Protein AF-A0A1G5S4C7-F1 (afdb_monomer_lite)

Foldseek 3Di:
DDPPPDPPDPVSVVVVVVVLVVLLLVLLLVLQVVLLVQLLVQLLVQDPWQPFDCDDPGTDGRPVFSVFWDKDADDPVCVVVVNGHIDTDGDPPVPVQDDDDFQDFDDDPNDGPGTDDDDPDDPHRNVVSCVVCVVVSVVSSVVSNCVSNVVD

Organism: NCBI:txid1120920

Radius of gyration: 22.41 Å; chains: 1; bounding box: 50×29×71 Å

Structure (mmCIF, N/CA/C/O backbone):
data_AF-A0A1G5S4C7-F1
#
_entry.id   AF-A0A1G5S4C7-F1
#
loop_
_atom_site.group_PDB
_atom_site.id
_atom_site.type_symbol
_atom_site.label_atom_id
_atom_site.label_alt_id
_atom_site.label_comp_id
_atom_site.label_asym_id
_atom_site.label_entity_id
_atom_site.label_seq_id
_atom_site.pdbx_PDB_ins_code
_atom_site.Cartn_x
_atom_site.Cartn_y
_atom_site.Cartn_z
_atom_site.occupancy
_atom_site.B_iso_or_equiv
_atom_site.auth_seq_id
_atom_site.auth_comp_id
_atom_site.auth_asym_id
_atom_site.auth_atom_id
_atom_site.pdbx_PDB_model_num
ATOM 1 N N . MET A 1 1 ? -8.954 6.214 35.685 1.00 34.34 1 MET A N 1
ATOM 2 C CA . MET A 1 1 ? -10.182 6.342 36.501 1.00 34.34 1 MET A CA 1
ATOM 3 C C . MET A 1 1 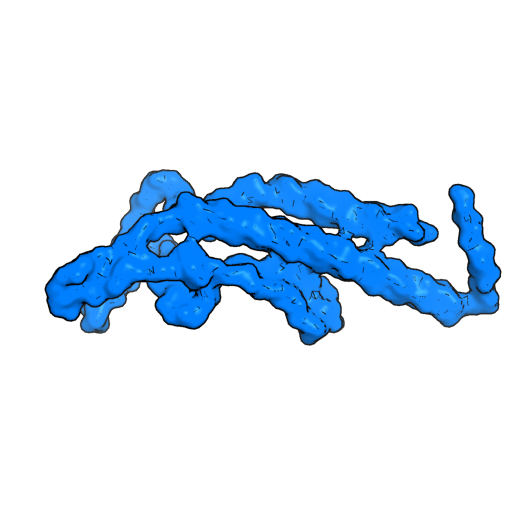? -11.336 6.341 35.517 1.00 34.34 1 MET A C 1
ATOM 5 O O . MET A 1 1 ? -11.497 7.325 34.810 1.00 34.34 1 MET A O 1
ATOM 9 N N . ILE A 1 2 ? -12.019 5.204 35.366 1.00 39.50 2 ILE A N 1
ATOM 10 C CA . ILE A 1 2 ? -13.097 5.046 34.382 1.00 39.50 2 ILE A CA 1
ATOM 11 C C . ILE A 1 2 ? -14.257 5.937 34.833 1.00 39.50 2 ILE A C 1
ATOM 13 O O . ILE A 1 2 ? -14.831 5.706 35.898 1.00 39.50 2 ILE A O 1
ATOM 17 N N . LYS A 1 3 ? -14.568 6.987 34.069 1.00 40.19 3 LYS A N 1
ATOM 18 C CA . LYS A 1 3 ? -15.822 7.723 34.229 1.00 40.19 3 LYS A CA 1
ATOM 19 C C . LYS A 1 3 ? -16.860 6.995 33.391 1.00 40.19 3 LYS A C 1
ATOM 21 O O . LYS A 1 3 ? -16.997 7.264 32.207 1.00 40.19 3 LYS A O 1
ATOM 26 N N . PHE A 1 4 ? -17.560 6.056 34.018 1.00 48.56 4 PHE A N 1
ATOM 27 C CA . PHE A 1 4 ? -18.812 5.555 33.474 1.00 48.56 4 PHE A CA 1
ATOM 28 C C . PHE A 1 4 ? -19.804 6.720 33.487 1.00 48.56 4 PHE A C 1
ATOM 30 O O . PHE A 1 4 ? -20.430 7.001 34.510 1.00 48.56 4 PHE A O 1
ATOM 37 N N . GLU A 1 5 ? -19.917 7.443 32.372 1.00 54.03 5 GLU A N 1
ATOM 38 C CA . GLU A 1 5 ? -21.168 8.134 32.094 1.00 54.03 5 GLU A CA 1
ATOM 39 C C . GLU A 1 5 ? -22.260 7.062 32.098 1.00 54.03 5 GLU A C 1
ATOM 41 O O . GLU A 1 5 ? -22.125 6.001 31.494 1.00 54.03 5 GLU A O 1
ATOM 46 N N . LYS A 1 6 ? -23.260 7.300 32.939 1.00 50.06 6 LYS A N 1
ATOM 47 C CA . LYS A 1 6 ? -24.362 6.415 33.315 1.00 50.06 6 LYS A CA 1
ATOM 48 C C . LYS A 1 6 ? -24.842 5.553 32.129 1.00 50.06 6 LYS A C 1
ATOM 50 O O . LYS A 1 6 ? -25.565 6.029 31.264 1.00 50.06 6 LYS A O 1
ATOM 55 N N . ILE A 1 7 ? -24.439 4.284 32.094 1.00 53.88 7 ILE A N 1
ATOM 56 C CA . ILE A 1 7 ? -24.948 3.302 31.130 1.00 53.88 7 ILE A CA 1
ATOM 57 C C . ILE A 1 7 ? -26.331 2.877 31.635 1.00 53.88 7 ILE A C 1
ATOM 59 O O . ILE A 1 7 ? -26.422 2.150 32.625 1.00 53.88 7 ILE A O 1
ATOM 63 N N . GLU A 1 8 ? -27.407 3.368 31.014 1.00 59.78 8 GLU A N 1
ATOM 64 C CA . GLU A 1 8 ? -28.784 3.123 31.476 1.00 59.78 8 GLU A CA 1
ATOM 65 C C . GLU A 1 8 ? -29.416 1.865 30.839 1.00 59.78 8 GLU A C 1
ATOM 67 O O . GLU A 1 8 ? -30.425 1.367 31.338 1.00 59.78 8 GLU A O 1
ATOM 72 N N . GLY A 1 9 ? -28.791 1.263 29.815 1.00 65.62 9 GLY A N 1
ATOM 73 C CA . GLY A 1 9 ? -29.236 -0.017 29.251 1.00 65.62 9 GLY A CA 1
ATOM 74 C C . GLY A 1 9 ? -28.281 -0.676 28.246 1.00 65.62 9 GLY A C 1
ATOM 75 O O . GLY A 1 9 ? -27.269 -0.110 27.843 1.00 65.62 9 GLY A O 1
ATOM 76 N N . ILE A 1 10 ? -28.634 -1.892 27.802 1.00 70.56 10 ILE A N 1
ATOM 77 C CA . ILE A 1 10 ? -27.877 -2.696 26.813 1.00 70.56 10 ILE A CA 1
ATOM 78 C C . ILE A 1 10 ? -27.609 -1.928 25.507 1.00 70.56 10 ILE A C 1
ATOM 80 O O . ILE A 1 10 ? -26.554 -2.100 24.902 1.00 70.56 10 ILE A O 1
ATOM 84 N N . ASN A 1 11 ? -28.525 -1.052 25.088 1.00 70.25 11 ASN A N 1
ATOM 85 C CA . ASN A 1 11 ? -28.362 -0.255 23.870 1.00 70.25 11 ASN A CA 1
ATOM 86 C C . ASN A 1 11 ? -27.215 0.765 23.975 1.00 70.25 11 ASN A C 1
ATOM 88 O O . ASN A 1 11 ? -26.533 1.002 22.981 1.00 70.25 11 ASN A O 1
ATOM 92 N N . ASP A 1 12 ? -26.958 1.323 25.162 1.00 62.97 12 ASP A N 1
ATOM 93 C CA . ASP A 1 12 ? -25.834 2.245 25.374 1.00 62.97 12 ASP A CA 1
ATOM 94 C C . ASP A 1 12 ? -24.495 1.498 25.394 1.00 62.97 12 ASP A C 1
ATOM 96 O O . ASP A 1 12 ? -23.501 2.002 24.876 1.00 62.97 12 ASP A O 1
ATOM 100 N N . VAL A 1 13 ? -24.480 0.261 25.909 1.00 64.69 13 VAL A N 1
ATOM 101 C CA . VAL A 1 13 ? -23.311 -0.633 25.831 1.00 64.69 13 VAL A CA 1
ATOM 102 C C . VAL A 1 13 ? -22.993 -0.976 24.376 1.00 64.69 13 VAL A C 1
ATOM 104 O O . VAL A 1 13 ? -21.844 -0.869 23.959 1.00 64.69 13 VAL A O 1
ATOM 107 N N . LEU A 1 14 ? -24.005 -1.354 23.588 1.00 69.62 14 LEU A N 1
ATOM 108 C CA . LEU A 1 14 ? -23.835 -1.668 22.167 1.00 69.62 14 LEU A CA 1
ATOM 109 C C . LEU A 1 14 ? -23.346 -0.455 21.367 1.00 69.62 14 LEU A C 1
ATOM 111 O O . LEU A 1 14 ? -22.454 -0.609 20.537 1.00 69.62 14 LEU A O 1
ATOM 115 N N . ARG A 1 15 ? -23.869 0.746 21.654 1.00 71.25 15 ARG A N 1
ATOM 116 C CA . ARG A 1 15 ? -23.397 1.993 21.036 1.00 71.25 15 ARG A CA 1
ATOM 117 C C . ARG A 1 15 ? -21.936 2.280 21.389 1.00 71.25 15 ARG A C 1
ATOM 119 O O . ARG A 1 15 ? -21.155 2.570 20.493 1.00 71.25 15 ARG A O 1
ATOM 126 N N . GLY A 1 16 ? -21.549 2.117 22.656 1.00 65.62 16 GLY A N 1
ATOM 127 C CA . GLY A 1 16 ? -20.155 2.273 23.079 1.00 65.62 16 GLY A CA 1
ATOM 128 C C . GLY A 1 16 ? -19.204 1.300 22.373 1.00 65.62 16 GLY A C 1
ATOM 129 O O . GLY A 1 16 ? -18.136 1.701 21.924 1.00 65.62 16 GLY A O 1
ATOM 130 N N . PHE A 1 17 ? -19.600 0.034 22.192 1.00 69.25 17 PHE A N 1
ATOM 131 C CA . PHE A 1 17 ? -18.795 -0.930 21.430 1.00 69.25 17 PHE A CA 1
ATOM 132 C C . PHE A 1 17 ? -18.660 -0.568 19.943 1.00 69.25 17 PHE A C 1
ATOM 134 O O . PHE A 1 17 ? -17.586 -0.759 19.369 1.00 69.25 17 PHE A O 1
ATOM 141 N N . ASP A 1 18 ? -19.717 -0.044 19.324 1.00 74.19 18 ASP A N 1
ATOM 142 C CA . ASP A 1 18 ? -19.703 0.367 17.914 1.00 74.19 18 ASP A CA 1
ATOM 143 C C . ASP A 1 18 ? -18.829 1.618 17.690 1.00 74.19 18 ASP A C 1
ATOM 145 O O . ASP A 1 18 ? -18.046 1.696 16.737 1.00 74.19 18 ASP A O 1
ATOM 149 N N . GLU A 1 19 ? -18.876 2.566 18.629 1.00 74.06 19 GLU A N 1
ATOM 150 C CA . GLU A 1 19 ? -18.026 3.761 18.636 1.00 74.06 19 GLU A CA 1
ATOM 151 C C . GLU A 1 19 ? -16.540 3.409 18.823 1.00 74.06 19 GLU A C 1
ATOM 153 O O . GLU A 1 19 ? -15.692 3.902 18.071 1.00 74.06 19 GLU A O 1
ATOM 158 N N . VAL A 1 20 ? -16.221 2.493 19.747 1.00 74.62 20 VAL A N 1
ATOM 159 C CA . VAL A 1 20 ? -14.858 1.958 19.935 1.00 74.62 20 VAL A CA 1
ATOM 160 C C . VAL A 1 20 ? -14.366 1.266 18.661 1.00 74.62 20 VAL A C 1
ATOM 162 O O . VAL A 1 20 ? -13.235 1.498 18.228 1.00 74.62 20 VAL A O 1
ATOM 165 N N . GLY A 1 21 ? -15.213 0.447 18.027 1.00 74.19 21 GLY A N 1
ATOM 166 C CA . GLY A 1 21 ? -14.882 -0.244 16.779 1.00 74.19 21 GLY A CA 1
ATOM 167 C C . GLY A 1 21 ? -14.578 0.725 15.636 1.00 74.19 21 GLY A C 1
ATOM 168 O O . GLY A 1 21 ? -13.569 0.580 14.944 1.00 74.19 21 GLY A O 1
ATOM 169 N N . THR A 1 22 ? -15.403 1.759 15.480 1.00 78.56 22 THR A N 1
ATOM 170 C CA . THR A 1 22 ? -15.228 2.786 14.444 1.00 78.56 22 THR A CA 1
ATOM 171 C C . THR A 1 22 ? -13.952 3.601 14.668 1.00 78.56 22 THR A C 1
ATOM 173 O O . THR A 1 22 ? -13.149 3.758 13.747 1.00 78.56 22 THR A O 1
ATOM 176 N N . ALA A 1 23 ? -13.700 4.044 15.904 1.00 76.44 23 ALA A N 1
ATOM 177 C CA . ALA A 1 23 ? -12.488 4.784 16.252 1.00 76.44 23 ALA A CA 1
ATOM 178 C C . ALA A 1 23 ? -11.208 3.953 16.035 1.00 76.44 23 ALA A C 1
ATOM 180 O O . ALA A 1 23 ? -10.192 4.479 15.571 1.00 76.44 23 ALA A O 1
ATOM 181 N N . ALA A 1 24 ? -11.258 2.648 16.322 1.00 77.31 24 ALA A N 1
ATOM 182 C CA . ALA A 1 24 ? -10.155 1.734 16.046 1.00 77.31 24 ALA A CA 1
ATOM 183 C C . ALA A 1 24 ? -9.892 1.577 14.545 1.00 77.31 24 ALA A C 1
ATOM 185 O O . ALA A 1 24 ? -8.735 1.611 14.120 1.00 77.31 24 ALA A O 1
ATOM 186 N N . PHE A 1 25 ? -10.938 1.468 13.723 1.00 81.94 25 PHE A N 1
ATOM 187 C CA . PHE A 1 25 ? -10.774 1.397 12.272 1.00 81.94 25 PHE A CA 1
ATOM 188 C C . PHE A 1 25 ? -10.140 2.660 11.683 1.00 81.94 25 PHE A C 1
ATOM 190 O O . PHE A 1 25 ? -9.267 2.536 10.821 1.00 81.94 25 PHE A O 1
ATOM 197 N N . ASP A 1 26 ? -10.495 3.844 12.180 1.00 83.81 26 ASP A N 1
ATOM 198 C CA . ASP A 1 26 ? -9.902 5.107 11.732 1.00 83.81 26 ASP A CA 1
ATOM 199 C C . ASP A 1 26 ? -8.402 5.204 12.063 1.00 83.81 26 ASP A C 1
ATOM 201 O O . ASP A 1 26 ? -7.599 5.677 11.250 1.00 83.81 26 ASP A O 1
ATOM 205 N N . GLU A 1 27 ? -7.992 4.753 13.251 1.00 84.50 27 GLU A N 1
ATOM 206 C CA . GLU A 1 27 ? -6.583 4.755 13.669 1.00 84.50 27 GLU A CA 1
ATOM 207 C C . GLU A 1 27 ? -5.756 3.727 12.876 1.00 84.50 27 GLU A C 1
ATOM 209 O O . GLU A 1 27 ? -4.646 4.020 12.411 1.00 84.50 27 GLU A O 1
ATOM 214 N N . ILE A 1 28 ? -6.323 2.541 12.628 1.00 84.12 28 ILE A N 1
ATOM 215 C CA . ILE A 1 28 ? -5.703 1.520 11.776 1.00 84.12 28 ILE A CA 1
ATOM 216 C C . ILE A 1 28 ? -5.598 2.018 10.328 1.00 84.12 28 ILE A C 1
ATOM 218 O O . ILE A 1 28 ? -4.564 1.822 9.684 1.00 84.12 28 ILE A O 1
ATOM 222 N N . GLU A 1 29 ? -6.615 2.701 9.793 1.00 87.81 29 GLU A N 1
ATOM 223 C CA . GLU A 1 29 ? -6.565 3.266 8.441 1.00 87.81 29 GLU A CA 1
ATOM 224 C C . GLU A 1 29 ? -5.413 4.268 8.308 1.00 87.81 29 GLU A C 1
ATOM 226 O O . GLU A 1 29 ? -4.588 4.139 7.399 1.00 87.81 29 GLU A O 1
ATOM 231 N N . LYS A 1 30 ? -5.297 5.232 9.229 1.00 88.12 30 LYS A N 1
ATOM 232 C CA . LYS A 1 30 ? -4.195 6.212 9.228 1.00 88.12 30 LYS A CA 1
ATOM 233 C C . LYS A 1 30 ? -2.832 5.524 9.244 1.00 88.12 30 LYS A C 1
ATOM 235 O O . LYS A 1 30 ? -1.946 5.874 8.457 1.00 88.12 30 LYS A O 1
ATOM 240 N N . THR A 1 31 ? -2.689 4.513 10.095 1.00 87.62 31 THR A N 1
ATOM 241 C CA . THR A 1 31 ? -1.450 3.747 10.257 1.00 87.62 31 THR A CA 1
ATOM 242 C C . THR A 1 31 ? -1.096 2.981 8.983 1.00 87.62 31 THR A C 1
ATOM 244 O O . THR A 1 31 ? 0.013 3.108 8.459 1.00 87.62 31 THR A O 1
ATOM 247 N N . THR A 1 32 ? -2.051 2.253 8.401 1.00 88.12 32 THR A N 1
ATOM 248 C CA . THR A 1 32 ? -1.817 1.488 7.167 1.00 88.12 32 THR A CA 1
ATOM 249 C C . THR A 1 32 ? -1.546 2.387 5.960 1.00 88.12 32 THR A C 1
ATOM 251 O O . THR A 1 32 ? -0.715 2.036 5.123 1.00 88.12 32 THR A O 1
ATOM 254 N N . VAL A 1 33 ? -2.185 3.559 5.865 1.00 90.38 33 VAL A N 1
ATOM 255 C CA . VAL A 1 33 ? -1.903 4.564 4.826 1.00 90.38 33 VAL A CA 1
ATOM 256 C C . VAL A 1 33 ? -0.476 5.103 4.963 1.00 90.38 33 VAL A C 1
ATOM 258 O O . VAL A 1 33 ? 0.242 5.198 3.966 1.00 90.38 33 VAL A O 1
ATOM 261 N N . SER A 1 34 ? -0.039 5.419 6.186 1.00 90.94 34 SER A N 1
ATOM 262 C CA . SER A 1 34 ? 1.329 5.876 6.468 1.00 90.94 34 SER A CA 1
ATOM 263 C C . SER A 1 34 ? 2.371 4.820 6.079 1.00 90.94 34 SER A C 1
ATOM 265 O O . SER A 1 34 ? 3.292 5.096 5.302 1.00 90.94 34 SER A O 1
ATOM 267 N N . LEU A 1 35 ? 2.183 3.579 6.540 1.00 89.06 35 LEU A N 1
ATOM 268 C CA . LEU A 1 35 ? 3.049 2.442 6.226 1.00 89.06 35 LEU A CA 1
ATOM 269 C C . LEU A 1 35 ? 3.117 2.171 4.719 1.00 89.06 35 LEU A C 1
ATOM 271 O O . LEU A 1 35 ? 4.207 2.038 4.158 1.00 89.06 35 LEU A O 1
ATOM 275 N N . ALA A 1 36 ? 1.971 2.151 4.035 1.00 88.12 36 ALA A N 1
ATOM 276 C CA . ALA A 1 36 ? 1.919 1.965 2.589 1.00 88.12 36 ALA A CA 1
ATOM 277 C C . ALA A 1 36 ? 2.625 3.104 1.832 1.00 88.12 36 ALA A C 1
ATOM 279 O O . ALA A 1 36 ? 3.290 2.850 0.826 1.00 88.12 36 ALA A O 1
ATOM 280 N N . GLY A 1 37 ? 2.560 4.341 2.336 1.00 89.56 37 GLY A N 1
ATOM 281 C CA . GLY A 1 37 ? 3.339 5.467 1.821 1.00 89.56 37 GLY A CA 1
ATOM 282 C C . GLY A 1 37 ? 4.851 5.237 1.919 1.00 89.56 37 GLY A C 1
ATOM 283 O O . GLY A 1 37 ? 5.566 5.429 0.935 1.00 89.56 37 GLY A O 1
ATOM 284 N N . ARG A 1 38 ? 5.342 4.753 3.067 1.00 90.88 38 ARG A N 1
ATOM 285 C CA . ARG A 1 38 ? 6.768 4.427 3.268 1.00 90.88 38 ARG A CA 1
ATOM 286 C C . ARG A 1 38 ? 7.230 3.289 2.355 1.00 90.88 38 ARG A C 1
ATOM 288 O O . ARG A 1 38 ? 8.258 3.418 1.691 1.00 90.88 38 ARG A O 1
ATOM 295 N N . VAL A 1 39 ? 6.437 2.220 2.251 1.00 88.25 39 VAL A N 1
ATOM 296 C CA . VAL A 1 39 ? 6.699 1.095 1.336 1.00 88.25 39 VAL A CA 1
ATOM 297 C C . VAL A 1 39 ? 6.730 1.570 -0.116 1.00 88.25 39 VAL A C 1
ATOM 299 O O . VAL A 1 39 ? 7.625 1.184 -0.863 1.00 88.25 39 VAL A O 1
ATOM 302 N N . MET A 1 40 ? 5.797 2.435 -0.525 1.00 89.88 40 MET A N 1
ATOM 303 C CA . MET A 1 40 ? 5.775 3.018 -1.867 1.00 89.88 40 MET A CA 1
ATOM 304 C C . MET A 1 40 ? 7.053 3.814 -2.154 1.00 89.88 40 MET A C 1
ATOM 306 O O . MET A 1 40 ? 7.655 3.625 -3.209 1.00 89.88 40 MET A O 1
ATOM 310 N N . THR A 1 41 ? 7.483 4.676 -1.233 1.00 89.44 41 THR A N 1
ATOM 311 C CA . THR A 1 41 ? 8.711 5.473 -1.385 1.00 89.44 41 THR A CA 1
ATOM 312 C C . THR A 1 41 ? 9.948 4.583 -1.490 1.00 89.44 41 THR A C 1
ATOM 314 O O . THR A 1 41 ? 10.755 4.758 -2.402 1.00 89.44 41 THR A O 1
ATOM 317 N N . ALA A 1 42 ? 10.073 3.576 -0.623 1.00 86.75 42 ALA A N 1
ATOM 318 C CA . ALA A 1 42 ? 11.175 2.619 -0.687 1.00 86.75 42 ALA A CA 1
ATOM 319 C C . ALA A 1 42 ? 11.147 1.777 -1.971 1.00 86.75 42 ALA A C 1
ATOM 321 O O . ALA A 1 42 ? 12.199 1.480 -2.536 1.00 86.75 42 ALA A O 1
ATOM 322 N N . ALA A 1 43 ? 9.959 1.414 -2.460 1.00 83.88 43 ALA A N 1
ATOM 323 C CA . ALA A 1 43 ? 9.811 0.701 -3.720 1.00 83.88 43 ALA A CA 1
ATOM 324 C C . ALA A 1 43 ? 10.271 1.566 -4.895 1.00 83.88 43 ALA A C 1
ATOM 326 O O . ALA A 1 43 ? 11.052 1.085 -5.707 1.00 83.88 43 ALA A O 1
ATOM 327 N N . LYS A 1 44 ? 9.855 2.840 -4.953 1.00 84.75 44 LYS A N 1
ATOM 328 C CA . LYS A 1 44 ? 10.282 3.806 -5.979 1.00 84.75 44 LYS A CA 1
ATOM 329 C C . LYS A 1 44 ? 11.797 3.998 -6.005 1.00 84.75 44 LYS A C 1
ATOM 331 O O . LYS A 1 44 ? 12.384 3.919 -7.074 1.00 84.75 44 LYS A O 1
ATOM 336 N N . ALA A 1 45 ? 12.436 4.120 -4.842 1.00 82.06 45 ALA A N 1
ATOM 337 C CA . ALA A 1 45 ? 13.894 4.236 -4.742 1.00 82.06 45 ALA A CA 1
ATOM 338 C C . ALA A 1 45 ? 14.655 2.997 -5.255 1.00 82.06 45 ALA A C 1
ATOM 340 O O . ALA A 1 45 ? 15.820 3.093 -5.631 1.00 82.06 45 ALA A O 1
ATOM 341 N N . LYS A 1 46 ? 14.007 1.825 -5.258 1.00 75.25 46 LYS A N 1
ATOM 342 C CA . LYS A 1 46 ? 14.573 0.555 -5.736 1.00 75.25 46 LYS A CA 1
ATOM 343 C C . LYS A 1 46 ? 14.154 0.207 -7.165 1.00 75.25 46 LYS A C 1
ATOM 345 O O . LYS A 1 46 ? 14.603 -0.814 -7.687 1.00 75.25 46 LYS A O 1
ATOM 350 N N . VAL A 1 47 ? 13.273 0.996 -7.788 1.00 73.31 47 VAL A N 1
ATOM 351 C CA . VAL A 1 47 ? 12.851 0.754 -9.168 1.00 73.31 47 VAL A CA 1
ATOM 352 C C . VAL A 1 47 ? 14.079 0.862 -10.068 1.00 73.31 47 VAL A C 1
ATOM 354 O O . VAL A 1 47 ? 14.792 1.864 -10.004 1.00 73.31 47 VAL A O 1
ATOM 357 N N . PRO A 1 48 ? 14.349 -0.146 -10.917 1.00 64.75 48 PRO A N 1
ATOM 358 C CA . PRO A 1 48 ? 15.380 0.005 -11.925 1.00 64.75 48 PRO A CA 1
ATOM 359 C C . PRO A 1 48 ? 15.027 1.216 -12.787 1.00 64.75 48 PRO A C 1
ATOM 361 O O . PRO A 1 48 ? 13.884 1.346 -13.233 1.00 64.75 48 PRO A O 1
ATOM 364 N N . GLY A 1 49 ? 16.012 2.094 -13.002 1.00 56.84 49 GLY A N 1
ATOM 365 C CA . GLY A 1 49 ? 15.870 3.265 -13.860 1.00 56.84 49 GLY A CA 1
ATOM 366 C C . GLY A 1 49 ? 15.290 2.898 -15.232 1.00 56.84 49 GLY A C 1
ATOM 367 O O . GLY A 1 49 ? 15.243 1.720 -15.593 1.00 56.84 49 GLY A O 1
ATOM 368 N N . PRO A 1 50 ? 14.835 3.889 -16.010 1.00 55.38 50 PRO A N 1
ATOM 369 C CA . PRO A 1 50 ? 13.994 3.676 -17.179 1.00 55.38 50 PRO A CA 1
ATOM 370 C C . PRO A 1 50 ? 14.476 2.525 -18.068 1.00 55.38 50 PRO A C 1
ATOM 372 O O . PRO A 1 50 ? 15.489 2.619 -18.762 1.00 55.38 50 PRO A O 1
ATOM 375 N N . THR A 1 51 ? 13.736 1.418 -18.037 1.00 50.31 51 THR A N 1
ATOM 376 C CA . THR A 1 51 ? 14.030 0.231 -18.836 1.00 50.31 51 THR A CA 1
ATOM 377 C C . THR A 1 51 ? 13.381 0.414 -20.199 1.00 50.31 51 THR A C 1
ATOM 379 O O . THR A 1 51 ? 12.164 0.375 -20.352 1.00 50.31 51 THR A O 1
ATOM 382 N N . GLY A 1 52 ? 14.208 0.704 -21.199 1.00 48.56 52 GLY A N 1
ATOM 383 C CA . GLY A 1 52 ? 13.757 0.941 -22.562 1.00 48.56 52 GLY A CA 1
ATOM 384 C C . GLY A 1 52 ? 14.923 1.266 -23.487 1.00 48.56 52 GLY A C 1
ATOM 385 O O . GLY A 1 52 ? 15.773 2.098 -23.170 1.00 48.56 52 GLY A O 1
ATOM 386 N N . ARG A 1 53 ? 15.000 0.600 -24.644 1.00 44.53 53 ARG A N 1
ATOM 387 C CA . ARG A 1 53 ? 15.884 1.041 -25.732 1.00 44.53 53 ARG A CA 1
ATOM 388 C C . ARG A 1 53 ? 15.407 2.425 -26.183 1.00 44.53 53 ARG A C 1
ATOM 390 O O . ARG A 1 53 ? 14.267 2.548 -26.609 1.00 44.53 53 ARG A O 1
ATOM 397 N N . LYS A 1 54 ? 16.272 3.445 -26.132 1.00 47.69 54 LYS A N 1
ATOM 398 C CA . LYS A 1 54 ? 15.945 4.812 -26.595 1.00 47.69 54 LYS A CA 1
ATOM 399 C C . LYS A 1 54 ? 15.703 4.898 -28.112 1.00 47.69 54 LYS A C 1
ATOM 401 O O . LYS A 1 54 ? 15.125 5.873 -28.573 1.00 47.69 54 LYS A O 1
ATOM 406 N N . THR A 1 55 ? 16.150 3.904 -28.884 1.00 44.88 55 THR A N 1
ATOM 407 C CA . THR A 1 55 ? 16.093 3.892 -30.354 1.00 44.88 55 THR A CA 1
ATOM 408 C C . THR A 1 55 ? 15.843 2.483 -30.918 1.00 44.88 55 THR A C 1
ATOM 410 O O . THR A 1 55 ? 16.181 1.471 -30.296 1.00 44.88 55 THR A O 1
ATOM 413 N N . GLY A 1 56 ? 15.245 2.414 -32.115 1.00 46.50 56 GLY A N 1
ATOM 414 C CA . GLY A 1 56 ? 14.979 1.182 -32.874 1.00 46.50 56 GLY A CA 1
ATOM 415 C C . GLY A 1 56 ? 13.499 0.771 -32.940 1.00 46.50 56 GLY A C 1
ATOM 416 O O . GLY A 1 56 ? 12.662 1.290 -32.211 1.00 46.50 56 GLY A O 1
ATOM 417 N N . LYS A 1 57 ? 13.179 -0.208 -33.804 1.00 36.28 57 LYS A N 1
ATOM 418 C CA . LYS A 1 57 ? 11.809 -0.722 -34.068 1.00 36.28 57 LYS A CA 1
ATOM 419 C C . LYS A 1 57 ? 11.073 -1.260 -32.823 1.00 36.28 57 LYS A C 1
ATOM 421 O O . LYS A 1 57 ? 9.858 -1.399 -32.840 1.00 36.28 57 LYS A O 1
ATOM 426 N N . TRP A 1 58 ? 11.817 -1.538 -31.753 1.00 42.00 58 TRP A N 1
ATOM 427 C CA . TRP A 1 58 ? 11.326 -2.022 -30.457 1.00 42.00 58 TRP A CA 1
ATOM 428 C C . TRP A 1 58 ? 11.747 -1.096 -29.307 1.00 42.00 58 TRP A C 1
ATOM 430 O O . TRP A 1 58 ? 12.010 -1.554 -28.195 1.00 42.00 58 TRP A O 1
ATOM 440 N N . ALA A 1 59 ? 11.908 0.199 -29.588 1.00 46.34 59 ALA A N 1
ATOM 441 C CA . ALA A 1 59 ? 12.136 1.198 -28.559 1.00 46.34 59 ALA A CA 1
ATOM 442 C C . ALA A 1 59 ? 10.917 1.233 -27.627 1.00 46.34 59 ALA A C 1
ATOM 444 O O . ALA A 1 59 ? 9.848 1.712 -28.000 1.00 46.34 59 ALA A O 1
ATOM 445 N N . HIS A 1 60 ? 11.066 0.688 -26.422 1.00 46.41 60 HIS A N 1
ATOM 446 C CA . HIS A 1 60 ? 10.123 0.948 -25.346 1.00 46.41 60 HIS A CA 1
ATOM 447 C C . HIS A 1 60 ? 10.513 2.302 -24.752 1.00 46.41 60 HIS A C 1
ATOM 449 O O . HIS A 1 60 ? 11.684 2.462 -24.391 1.00 46.41 60 HIS A O 1
ATOM 45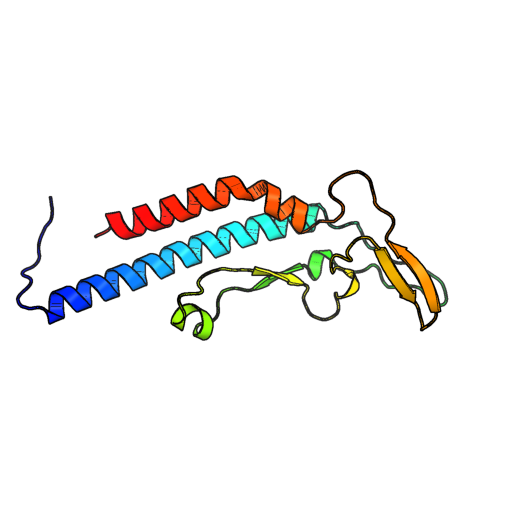5 N N . PRO A 1 61 ? 9.601 3.289 -24.676 1.00 46.72 61 PRO A N 1
ATOM 456 C CA . PRO A 1 61 ? 9.892 4.518 -23.958 1.00 46.72 61 PRO A CA 1
ATOM 457 C C . PRO A 1 61 ? 10.353 4.137 -22.555 1.00 46.72 61 PRO A C 1
ATOM 459 O O . PRO A 1 61 ? 9.802 3.209 -21.966 1.00 46.72 61 PRO A O 1
ATOM 462 N N . ALA A 1 62 ? 11.390 4.825 -22.077 1.00 53.41 62 ALA A N 1
ATOM 463 C CA . ALA A 1 62 ? 11.847 4.825 -20.696 1.00 53.41 62 ALA A CA 1
ATOM 464 C C . ALA A 1 62 ? 10.658 4.603 -19.747 1.00 53.41 62 ALA A C 1
ATOM 466 O O . ALA A 1 62 ? 9.872 5.522 -19.526 1.00 53.41 62 ALA A O 1
ATOM 467 N N . GLY A 1 63 ? 10.457 3.362 -19.284 1.00 57.53 63 GLY A N 1
ATOM 468 C CA . GLY A 1 63 ? 9.239 3.020 -18.561 1.00 57.53 63 GLY A CA 1
ATOM 469 C C . GLY A 1 63 ? 9.171 3.858 -17.293 1.00 57.53 63 GLY A C 1
ATOM 470 O O . GLY A 1 63 ? 10.060 3.748 -16.452 1.00 57.53 63 GLY A O 1
ATOM 471 N N . ASN A 1 64 ? 8.127 4.673 -17.132 1.00 69.06 64 ASN A N 1
ATOM 472 C CA . ASN A 1 64 ? 7.907 5.501 -15.944 1.00 69.06 64 ASN A CA 1
ATOM 473 C C . ASN A 1 64 ? 7.403 4.664 -14.761 1.00 69.06 64 ASN A C 1
ATOM 475 O O . ASN A 1 64 ? 6.443 5.015 -14.080 1.00 69.06 64 ASN A O 1
ATOM 479 N N . LEU A 1 65 ? 8.028 3.507 -14.537 1.00 71.56 65 LEU A N 1
ATOM 480 C CA . LEU A 1 65 ? 7.601 2.531 -13.545 1.00 71.56 65 LEU A CA 1
ATOM 481 C C . LEU A 1 65 ? 7.523 3.156 -12.155 1.00 71.56 65 LEU A C 1
ATOM 483 O O . LEU A 1 65 ? 6.565 2.912 -11.430 1.00 71.56 65 LEU A O 1
ATOM 487 N N . GLU A 1 66 ? 8.474 4.031 -11.841 1.00 76.94 66 GLU A N 1
ATOM 488 C CA . GLU A 1 66 ? 8.496 4.830 -10.621 1.00 76.94 66 GLU A CA 1
ATOM 489 C C . GLU A 1 66 ? 7.214 5.664 -10.440 1.00 76.94 66 GLU A C 1
ATOM 491 O O . GLU A 1 66 ? 6.590 5.634 -9.379 1.00 76.94 66 GLU A O 1
ATOM 496 N N . GLU A 1 67 ? 6.749 6.344 -11.490 1.00 79.56 67 GLU A N 1
ATOM 497 C CA . GLU A 1 67 ? 5.502 7.127 -11.481 1.00 79.56 67 GLU A CA 1
ATOM 498 C C . GLU A 1 67 ? 4.248 6.241 -11.432 1.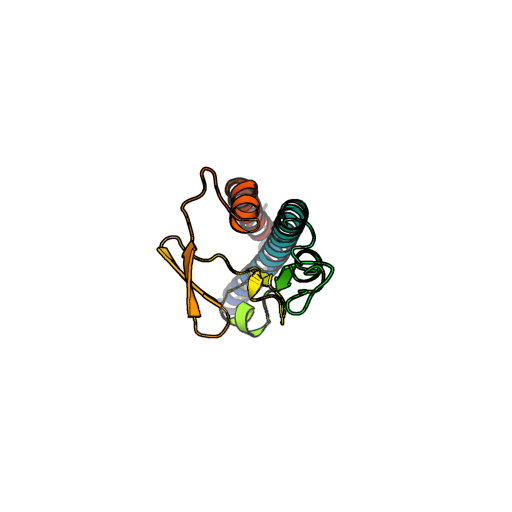00 79.56 67 GLU A C 1
ATOM 500 O O . GLU A 1 67 ? 3.165 6.663 -11.007 1.00 79.56 67 GLU A O 1
ATOM 505 N N . LYS A 1 68 ? 4.378 4.995 -11.892 1.00 79.94 68 LYS A N 1
ATOM 506 C CA . LYS A 1 68 ? 3.288 4.023 -11.976 1.00 79.94 68 LYS A CA 1
ATOM 507 C C . LYS A 1 68 ? 3.124 3.187 -10.712 1.00 79.94 68 LYS A C 1
ATOM 509 O O . LYS A 1 68 ? 2.061 2.579 -10.568 1.00 79.94 68 LYS A O 1
ATOM 514 N N . ILE A 1 69 ? 4.094 3.174 -9.796 1.00 83.81 69 ILE A N 1
ATOM 515 C CA . ILE A 1 69 ? 3.889 2.633 -8.448 1.00 83.81 69 ILE A CA 1
ATOM 516 C C . ILE A 1 69 ? 2.941 3.568 -7.702 1.00 83.81 69 ILE A C 1
ATOM 518 O O . ILE A 1 69 ? 3.223 4.752 -7.500 1.00 83.81 69 ILE A O 1
ATOM 522 N N . ARG A 1 70 ? 1.799 3.019 -7.293 1.00 86.81 70 ARG A N 1
ATOM 523 C CA . ARG A 1 70 ? 0.729 3.744 -6.616 1.00 86.81 70 ARG A CA 1
ATOM 524 C C . ARG A 1 70 ? 0.271 2.995 -5.380 1.00 86.81 70 ARG A C 1
ATOM 526 O O . ARG A 1 70 ? 0.214 1.767 -5.356 1.00 86.81 70 ARG A O 1
ATOM 533 N N . MET A 1 71 ? -0.126 3.770 -4.385 1.00 90.25 71 MET A N 1
ATOM 534 C CA . MET A 1 71 ? -0.878 3.287 -3.240 1.00 90.25 71 MET A CA 1
ATOM 535 C C . MET A 1 71 ? -2.378 3.382 -3.536 1.00 90.25 71 MET A C 1
ATOM 537 O O . MET A 1 71 ? -2.853 4.396 -4.051 1.00 90.25 71 MET A O 1
ATOM 541 N N . LYS A 1 72 ? -3.129 2.340 -3.188 1.00 88.06 72 LYS A N 1
ATOM 542 C CA . LYS A 1 72 ? -4.591 2.346 -3.134 1.00 88.06 72 LYS A CA 1
ATOM 543 C C . LYS A 1 72 ? -5.019 2.315 -1.673 1.00 88.06 72 LYS A C 1
ATOM 545 O O . LYS A 1 72 ? -4.652 1.394 -0.944 1.00 88.06 72 LYS A O 1
ATOM 550 N N . LYS A 1 73 ? -5.783 3.330 -1.277 1.00 88.62 73 LYS A N 1
ATOM 551 C CA . LYS A 1 73 ? -6.427 3.412 0.037 1.00 88.62 73 LYS A CA 1
ATOM 552 C C . LYS A 1 73 ? -7.609 2.433 0.113 1.00 88.62 73 LYS A C 1
ATOM 554 O O . LYS A 1 73 ? -8.167 2.111 -0.944 1.00 88.62 73 LYS A O 1
ATOM 559 N N . PRO A 1 74 ? -7.997 1.975 1.315 1.00 85.62 74 PRO A N 1
ATOM 560 C CA . PRO A 1 74 ? -9.210 1.188 1.483 1.00 85.62 74 PRO A CA 1
ATOM 561 C C . PRO A 1 74 ? -10.436 1.996 1.036 1.00 85.62 74 PRO A C 1
ATOM 563 O O . PRO A 1 74 ? -10.566 3.183 1.322 1.00 85.62 74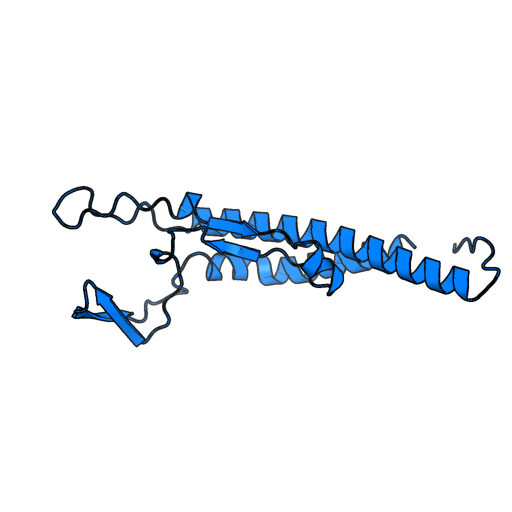 PRO A O 1
ATOM 566 N N . THR A 1 75 ? -11.328 1.348 0.295 1.00 86.69 75 THR A N 1
ATOM 567 C CA . THR A 1 75 ? -12.615 1.927 -0.120 1.00 86.69 75 THR A CA 1
ATOM 568 C C . THR A 1 75 ? -13.678 1.719 0.957 1.00 86.69 75 THR A C 1
ATOM 570 O O . THR A 1 75 ? -13.593 0.761 1.719 1.00 86.69 75 THR A O 1
ATOM 573 N N . GLU A 1 76 ? -14.739 2.527 0.967 1.00 82.62 76 GLU A N 1
ATOM 574 C CA . GLU A 1 76 ? -15.862 2.370 1.913 1.00 82.62 76 GLU A CA 1
ATOM 575 C C . GLU A 1 76 ? -16.465 0.952 1.897 1.00 82.62 76 GLU A C 1
ATOM 577 O O . GLU A 1 76 ? -16.763 0.366 2.935 1.00 82.62 76 GLU A O 1
ATOM 582 N N . LYS A 1 77 ? -16.532 0.319 0.718 1.00 84.31 77 LYS A N 1
ATOM 583 C CA . LYS A 1 77 ? -16.982 -1.077 0.575 1.00 84.31 77 LYS A CA 1
ATOM 584 C C . LYS A 1 77 ? -16.055 -2.088 1.262 1.00 84.31 77 LYS A C 1
ATOM 586 O O . LYS A 1 77 ? -16.511 -3.153 1.672 1.00 84.31 77 LYS A O 1
ATOM 591 N N . GLN A 1 78 ? -14.758 -1.800 1.327 1.00 81.81 78 GLN A N 1
ATOM 592 C CA . GLN A 1 78 ? -13.779 -2.626 2.034 1.00 81.81 78 GLN A CA 1
ATOM 593 C C . GLN A 1 78 ? -13.847 -2.373 3.542 1.00 81.81 78 GLN A C 1
ATOM 595 O O . GLN A 1 78 ? -13.867 -3.336 4.304 1.00 81.81 78 GLN A O 1
ATOM 600 N N . LYS A 1 79 ? -14.000 -1.113 3.967 1.00 80.38 79 LYS A N 1
ATOM 601 C CA . LYS A 1 79 ? -14.205 -0.746 5.378 1.00 80.38 79 LYS A CA 1
ATOM 602 C C . LYS A 1 79 ? -15.438 -1.423 5.975 1.00 80.38 79 LYS A C 1
ATOM 604 O O . LYS A 1 79 ? -15.334 -2.032 7.031 1.00 80.38 79 LYS A O 1
ATOM 609 N N . ALA A 1 80 ? -16.546 -1.473 5.229 1.00 78.38 80 ALA A N 1
ATOM 610 C CA . ALA A 1 80 ? -17.760 -2.200 5.619 1.00 78.38 80 ALA A CA 1
ATOM 611 C C . ALA A 1 80 ? -17.551 -3.715 5.841 1.00 78.38 80 ALA A C 1
ATOM 613 O O . ALA A 1 80 ? -18.398 -4.383 6.424 1.00 78.38 80 ALA A O 1
ATOM 614 N N . LYS A 1 81 ? -16.433 -4.278 5.363 1.00 80.88 81 LYS A N 1
ATOM 615 C CA . LYS A 1 81 ? -16.022 -5.675 5.576 1.00 80.88 81 LYS A CA 1
ATOM 616 C C . LYS A 1 81 ? -14.837 -5.804 6.540 1.00 80.88 81 LYS A C 1
ATOM 618 O O . LYS A 1 81 ? -14.154 -6.825 6.508 1.00 80.88 81 LYS A O 1
ATOM 623 N N . ALA A 1 82 ? -14.542 -4.762 7.319 1.00 76.12 82 ALA A N 1
ATOM 624 C CA . ALA A 1 82 ? -13.361 -4.652 8.177 1.00 76.12 82 ALA A CA 1
ATOM 625 C C . ALA A 1 82 ? -12.012 -4.793 7.429 1.00 76.12 82 ALA A C 1
ATOM 627 O O . ALA A 1 82 ? -10.987 -5.144 8.009 1.00 76.12 82 ALA A O 1
ATOM 628 N N . GLN A 1 83 ? -11.980 -4.503 6.124 1.00 80.56 83 GLN A N 1
ATOM 629 C CA . GLN A 1 83 ? -10.762 -4.506 5.310 1.00 80.56 83 GLN A CA 1
ATOM 630 C C . GLN A 1 83 ? -10.177 -3.089 5.226 1.00 80.56 83 GLN A C 1
ATOM 632 O O . GLN A 1 83 ? -10.340 -2.390 4.227 1.00 80.56 83 GLN A O 1
ATOM 637 N N . VAL A 1 84 ? -9.483 -2.667 6.282 1.00 81.81 84 VAL A N 1
ATOM 638 C CA . VAL A 1 84 ? -8.921 -1.306 6.435 1.00 81.81 84 VAL A CA 1
ATOM 639 C C . VAL A 1 84 ? -7.459 -1.175 5.987 1.00 81.81 84 VAL A C 1
ATOM 641 O O . VAL A 1 84 ? -6.763 -0.242 6.371 1.00 81.81 84 VAL A O 1
ATOM 644 N N . PHE A 1 85 ? -6.962 -2.094 5.157 1.00 81.81 85 PHE A N 1
ATOM 645 C CA . PHE A 1 85 ? -5.569 -2.084 4.709 1.00 81.81 85 PHE A CA 1
ATOM 646 C C . PHE A 1 85 ? -5.378 -1.335 3.383 1.00 81.81 85 PHE A C 1
ATOM 648 O O . PHE A 1 85 ? -6.100 -1.538 2.403 1.00 81.81 85 PHE A O 1
ATOM 655 N N . SER A 1 86 ? -4.339 -0.501 3.331 1.00 85.62 86 SER A N 1
ATOM 656 C CA . SER A 1 86 ? -3.846 0.103 2.089 1.00 85.62 86 SER A CA 1
ATOM 657 C C . SER A 1 86 ? -2.952 -0.870 1.315 1.00 85.62 86 SER A C 1
ATOM 659 O O . SER A 1 86 ? -2.219 -1.663 1.901 1.00 85.62 86 SER A O 1
ATOM 661 N N . THR A 1 87 ? -2.977 -0.800 -0.017 1.00 86.06 87 THR A N 1
ATOM 662 C CA . THR A 1 87 ? -2.170 -1.675 -0.890 1.00 86.06 87 THR A CA 1
ATOM 663 C C . THR A 1 87 ? -1.238 -0.862 -1.780 1.00 86.06 87 THR A C 1
ATOM 665 O O . THR A 1 87 ? -1.619 0.189 -2.291 1.00 86.06 87 THR A O 1
ATOM 668 N N . VAL A 1 88 ? -0.013 -1.347 -1.991 1.00 84.50 88 VAL A N 1
ATOM 669 C CA . VAL A 1 88 ? 0.952 -0.757 -2.932 1.00 84.50 88 VAL A CA 1
ATOM 670 C C . VAL A 1 88 ? 1.058 -1.661 -4.152 1.00 84.50 88 VAL A C 1
ATOM 672 O O . VAL A 1 88 ? 1.248 -2.868 -4.023 1.00 84.50 88 VAL A O 1
ATOM 675 N N . GLY A 1 89 ? 0.934 -1.087 -5.344 1.00 83.44 89 GLY A N 1
ATOM 676 C CA . GLY A 1 89 ? 1.001 -1.841 -6.589 1.00 83.44 89 GLY A CA 1
ATOM 677 C C . GLY A 1 89 ? 1.130 -0.941 -7.810 1.00 83.44 89 GLY A C 1
ATOM 678 O O . GLY A 1 89 ? 1.552 0.210 -7.713 1.00 83.44 89 GLY A O 1
ATOM 679 N N . PHE A 1 90 ? 0.759 -1.470 -8.973 1.00 80.69 90 PHE A N 1
ATOM 680 C CA . PHE A 1 90 ? 0.900 -0.771 -10.248 1.00 80.69 90 PHE A CA 1
ATOM 681 C C . PHE A 1 90 ? -0.398 -0.098 -10.697 1.00 80.69 90 PHE A C 1
ATOM 683 O O . PHE A 1 90 ? -1.495 -0.643 -10.559 1.00 80.69 90 PHE A O 1
ATOM 690 N N . GLY A 1 91 ? -0.264 1.096 -11.273 1.00 74.12 91 GLY A N 1
ATOM 691 C CA . GLY A 1 91 ? -1.310 1.737 -12.063 1.00 74.12 91 GLY A CA 1
ATOM 692 C C . GLY A 1 91 ? -1.474 1.104 -13.451 1.00 74.12 91 GLY A C 1
ATOM 693 O O . GLY A 1 91 ? -0.686 0.259 -13.879 1.00 74.12 91 GLY A O 1
ATOM 694 N N . ALA A 1 92 ? -2.494 1.549 -14.188 1.00 70.81 92 ALA A N 1
ATOM 695 C CA . ALA A 1 92 ? -2.741 1.084 -15.550 1.00 70.81 92 ALA A CA 1
ATOM 696 C C . ALA A 1 92 ? -1.525 1.321 -16.473 1.00 70.81 92 ALA A C 1
ATOM 698 O O . ALA A 1 92 ? -0.880 2.380 -16.434 1.00 70.81 92 ALA A O 1
ATOM 699 N N . GLY A 1 93 ? -1.231 0.322 -17.309 1.00 64.94 93 GLY A N 1
ATOM 700 C CA . GLY A 1 93 ? -0.129 0.349 -18.275 1.00 64.94 93 GLY A CA 1
ATOM 701 C C . GLY A 1 93 ? 1.239 -0.080 -17.732 1.00 64.94 93 GLY A C 1
ATOM 702 O O . GLY A 1 93 ? 2.189 -0.090 -18.500 1.00 64.94 93 GLY A O 1
ATOM 703 N N . ALA A 1 94 ? 1.353 -0.467 -16.455 1.00 66.62 94 ALA A N 1
ATOM 704 C CA . ALA A 1 94 ? 2.612 -0.909 -15.838 1.00 66.62 94 ALA A CA 1
ATOM 705 C C . ALA A 1 94 ? 2.687 -2.428 -15.590 1.00 66.62 94 ALA A C 1
ATOM 707 O O . ALA A 1 94 ? 3.319 -2.886 -14.641 1.00 66.62 94 ALA A O 1
ATOM 708 N N . ALA A 1 95 ? 2.068 -3.226 -16.470 1.00 61.53 95 ALA A N 1
ATOM 709 C CA . ALA A 1 95 ? 2.102 -4.693 -16.399 1.00 61.53 95 ALA A CA 1
ATOM 710 C C . ALA A 1 95 ? 3.534 -5.265 -16.462 1.00 61.53 95 ALA A C 1
ATOM 712 O O . ALA A 1 95 ? 3.801 -6.330 -15.920 1.00 61.53 95 ALA A O 1
ATOM 713 N N . TYR A 1 96 ? 4.469 -4.521 -17.058 1.00 63.16 96 TYR A N 1
ATOM 714 C CA . TYR A 1 96 ? 5.894 -4.859 -17.116 1.00 63.16 96 TYR A CA 1
ATOM 715 C C . TYR A 1 96 ? 6.623 -4.747 -15.761 1.00 63.16 96 TYR A C 1
ATOM 717 O O . TYR A 1 96 ? 7.774 -5.157 -15.660 1.00 63.16 96 TYR A O 1
ATOM 725 N N . GLY A 1 97 ? 5.982 -4.185 -14.729 1.00 60.47 97 GLY A N 1
ATOM 726 C CA . GLY A 1 97 ? 6.509 -4.130 -13.363 1.00 60.47 97 GLY A CA 1
ATOM 727 C C . GLY A 1 97 ? 6.134 -5.327 -12.488 1.00 60.47 97 GLY A C 1
ATOM 728 O O . GLY A 1 97 ? 6.666 -5.464 -11.387 1.00 60.47 97 GLY A O 1
ATOM 729 N N . VAL A 1 98 ? 5.201 -6.170 -12.942 1.00 65.25 98 VAL A N 1
ATOM 730 C CA . VAL A 1 98 ? 4.671 -7.293 -12.158 1.00 65.25 98 VAL A CA 1
ATOM 731 C C . VAL A 1 98 ? 5.782 -8.321 -11.913 1.00 65.25 98 VAL A C 1
ATOM 733 O O . VAL A 1 98 ? 6.502 -8.661 -12.855 1.00 65.25 98 VAL A O 1
ATOM 736 N N . PRO A 1 99 ? 5.944 -8.825 -10.674 1.00 61.16 99 PRO A N 1
ATOM 737 C CA . PRO A 1 99 ? 6.886 -9.901 -10.408 1.00 61.16 99 PRO A CA 1
ATOM 738 C C . PRO A 1 99 ? 6.500 -11.126 -11.239 1.00 61.16 99 PRO A C 1
ATOM 740 O O . PRO A 1 99 ? 5.385 -11.632 -11.147 1.00 61.16 99 PRO A O 1
ATOM 743 N N . VAL A 1 100 ? 7.430 -11.588 -12.065 1.00 63.00 100 VAL A N 1
ATOM 744 C CA . VAL A 1 100 ? 7.329 -12.876 -12.749 1.00 63.00 100 VAL A CA 1
ATOM 745 C C . VAL A 1 100 ? 8.014 -13.918 -11.886 1.00 63.00 100 VAL A C 1
ATOM 747 O O . VAL A 1 100 ? 9.162 -13.728 -11.483 1.00 63.00 100 VAL A O 1
ATOM 750 N N . GLU A 1 101 ? 7.319 -15.012 -11.584 1.00 55.81 101 GLU A N 1
ATOM 751 C CA . GLU A 1 101 ? 7.951 -16.078 -10.814 1.00 55.81 101 GLU A CA 1
ATOM 752 C C . GLU A 1 101 ? 9.001 -16.813 -11.648 1.00 55.81 101 GLU A C 1
ATOM 754 O O . GLU A 1 101 ? 8.930 -16.880 -12.883 1.00 55.81 101 GLU A O 1
ATOM 759 N N . LEU A 1 102 ? 9.966 -17.403 -10.950 1.00 55.81 102 LEU A N 1
ATOM 760 C CA . LEU A 1 102 ? 11.004 -18.233 -11.547 1.00 55.81 102 LEU A CA 1
ATOM 761 C C . LEU A 1 102 ? 10.381 -19.357 -12.385 1.00 55.81 102 LEU A C 1
ATOM 763 O O . LEU A 1 102 ? 9.378 -19.953 -12.006 1.00 55.81 102 LEU A O 1
ATOM 767 N N . GLY A 1 103 ? 10.966 -19.630 -13.553 1.00 51.47 103 GLY A N 1
ATOM 768 C CA . GLY A 1 103 ? 10.481 -20.674 -14.463 1.00 51.47 103 GLY A CA 1
ATOM 769 C C . GLY A 1 103 ? 9.354 -20.253 -15.416 1.00 51.47 103 GLY A C 1
ATOM 770 O O . GLY A 1 103 ? 9.077 -20.983 -16.371 1.00 51.47 103 GLY A O 1
ATOM 771 N N . HIS A 1 104 ? 8.758 -19.062 -15.259 1.00 62.47 104 HIS A N 1
ATOM 772 C CA . HIS A 1 104 ? 7.830 -18.539 -16.265 1.00 62.47 104 HIS A CA 1
ATOM 773 C C . HIS A 1 104 ? 8.538 -18.380 -17.616 1.00 62.47 104 HIS A C 1
ATOM 775 O O . HIS A 1 104 ? 9.611 -17.773 -17.717 1.00 62.47 104 HIS A O 1
ATOM 781 N N . LYS A 1 105 ? 7.921 -18.923 -18.673 1.00 63.50 105 LYS A N 1
ATOM 782 C CA . LYS A 1 105 ? 8.368 -18.718 -20.054 1.00 63.50 105 LYS A CA 1
ATOM 783 C C . LYS A 1 105 ? 8.065 -17.278 -20.460 1.00 63.50 105 LYS A C 1
ATOM 785 O O . LYS A 1 105 ? 6.916 -16.850 -20.457 1.00 63.50 105 LYS A O 1
ATOM 790 N N . LEU A 1 106 ? 9.100 -16.547 -20.848 1.00 68.19 106 LEU A N 1
ATOM 791 C CA . LEU A 1 106 ? 8.980 -15.211 -21.409 1.00 68.19 106 LEU A CA 1
ATOM 792 C C . LEU A 1 106 ? 8.508 -15.338 -22.855 1.00 68.19 106 LEU A C 1
ATOM 794 O O . LEU A 1 106 ? 9.213 -15.899 -23.696 1.00 68.19 106 LEU A O 1
ATOM 798 N N . PHE A 1 107 ? 7.318 -14.821 -23.144 1.00 62.78 107 PHE A N 1
ATOM 799 C CA . PHE A 1 107 ? 6.796 -14.714 -24.501 1.00 62.78 107 PHE A CA 1
ATOM 800 C C . PHE A 1 107 ? 6.848 -13.258 -24.949 1.00 62.78 107 PHE A C 1
ATOM 802 O O . PHE A 1 107 ? 6.304 -12.376 -24.292 1.00 62.78 107 PHE A O 1
ATOM 809 N N . VAL A 1 108 ? 7.498 -13.010 -26.083 1.00 68.38 108 VAL A N 1
ATOM 810 C CA . VAL A 1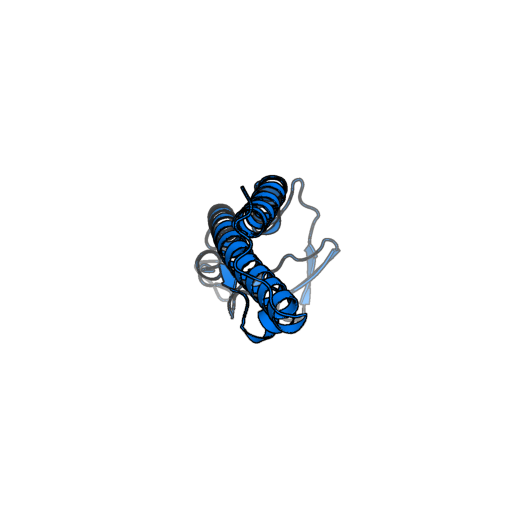 108 ? 7.583 -11.682 -26.697 1.00 68.38 108 VAL A CA 1
ATOM 811 C C . VAL A 1 108 ? 7.093 -11.821 -28.132 1.00 68.38 108 VAL A C 1
ATOM 813 O O . VAL A 1 108 ? 7.685 -12.564 -28.914 1.00 68.38 108 VAL A O 1
ATOM 816 N N . HIS A 1 109 ? 5.987 -11.148 -28.465 1.00 69.69 109 HIS A N 1
ATOM 817 C CA . HIS A 1 109 ? 5.307 -11.253 -29.768 1.00 69.69 109 HIS A CA 1
ATOM 818 C C . HIS A 1 109 ? 4.955 -12.698 -30.166 1.00 69.69 109 HIS A C 1
ATOM 820 O O . HIS A 1 109 ? 5.236 -13.135 -31.278 1.00 69.69 109 HIS A O 1
ATOM 826 N N . GLY A 1 110 ? 4.389 -13.471 -29.232 1.00 75.94 110 GLY A N 1
ATOM 827 C CA . GLY A 1 110 ? 3.962 -14.857 -29.476 1.00 75.94 110 GLY A CA 1
ATOM 828 C C . GLY A 1 110 ? 5.099 -15.883 -29.566 1.00 75.94 110 GLY A C 1
ATOM 829 O O . GLY A 1 110 ? 4.836 -17.079 -29.622 1.00 75.94 110 GLY A O 1
ATOM 830 N N . GLN A 1 111 ? 6.362 -15.451 -29.521 1.00 68.88 111 GLN A N 1
ATOM 831 C CA . GLN A 1 111 ? 7.522 -16.341 -29.527 1.00 68.88 111 GLN A CA 1
ATOM 832 C C . GLN A 1 111 ? 8.098 -16.496 -28.119 1.00 68.88 111 GLN A C 1
ATOM 834 O O . GLN A 1 111 ? 8.322 -15.503 -27.423 1.00 68.88 111 GLN A O 1
ATOM 839 N N . SER A 1 112 ? 8.389 -17.735 -27.710 1.00 79.31 112 SER A N 1
ATOM 840 C CA . SER A 1 112 ? 9.111 -17.989 -26.460 1.00 79.31 112 SER A CA 1
ATOM 841 C C . SER A 1 112 ? 10.560 -17.508 -26.599 1.00 79.31 112 SER A C 1
ATOM 843 O O . SER A 1 112 ? 11.280 -17.934 -27.499 1.00 79.31 112 SER A O 1
ATOM 845 N N . LYS A 1 113 ? 10.980 -16.587 -25.729 1.00 70.44 113 LYS A N 1
ATOM 846 C CA . LYS A 1 113 ? 12.330 -15.999 -25.686 1.00 70.44 113 LYS A CA 1
ATOM 847 C C . LYS A 1 113 ? 13.187 -16.538 -24.536 1.00 70.44 113 LYS A C 1
ATOM 849 O O . LYS A 1 113 ? 14.296 -16.056 -24.333 1.00 70.44 113 LYS A O 1
ATOM 854 N N . GLY A 1 114 ? 12.697 -17.537 -23.802 1.00 69.94 114 GLY A N 1
ATOM 855 C CA . GLY A 1 114 ? 13.410 -18.177 -22.695 1.00 69.94 114 GLY A CA 1
ATOM 856 C C . GLY A 1 114 ? 12.587 -18.202 -21.413 1.00 69.94 114 GLY A C 1
ATOM 857 O O . GLY A 1 114 ? 11.369 -18.047 -21.447 1.00 69.94 114 GLY A O 1
ATOM 858 N N . GLN A 1 115 ? 13.254 -18.414 -20.282 1.00 66.31 115 GLN A N 1
ATOM 859 C CA . GLN A 1 115 ? 12.647 -18.413 -18.950 1.00 66.31 115 GLN A CA 1
ATOM 860 C C . GLN A 1 115 ? 13.307 -17.354 -18.071 1.00 66.31 115 GLN A C 1
ATOM 862 O O . GLN A 1 115 ? 14.467 -16.990 -18.286 1.00 66.31 115 GLN A O 1
ATOM 867 N N . VAL A 1 116 ? 12.570 -16.875 -17.071 1.00 60.75 116 VAL A N 1
ATOM 868 C CA . VAL A 1 116 ? 13.118 -16.005 -16.025 1.00 60.75 116 VAL A CA 1
ATOM 869 C C . VAL A 1 116 ? 14.188 -16.783 -15.260 1.00 60.75 116 VAL A C 1
ATOM 871 O O . VAL A 1 116 ? 13.882 -17.767 -14.584 1.00 60.75 116 VAL A O 1
ATOM 874 N N . LYS A 1 117 ? 15.453 -16.370 -15.408 1.00 55.47 117 LYS A N 1
ATOM 875 C CA . LYS A 1 117 ? 16.574 -16.987 -14.694 1.00 55.47 117 LYS A CA 1
ATOM 876 C C . LYS A 1 117 ? 16.480 -16.657 -13.198 1.00 55.47 117 LYS A C 1
ATOM 878 O O . LYS A 1 117 ? 16.167 -15.512 -12.870 1.00 55.47 117 LYS A O 1
ATOM 883 N N . PRO A 1 118 ? 16.803 -17.605 -12.302 1.00 49.59 118 PRO A N 1
ATOM 884 C CA . PRO A 1 118 ? 16.997 -17.299 -10.893 1.00 49.59 118 PRO A CA 1
ATOM 885 C C . PRO A 1 118 ? 18.162 -16.329 -10.761 1.00 49.59 118 PRO A C 1
ATOM 887 O O . PRO A 1 118 ? 19.298 -16.649 -11.106 1.00 49.59 118 PRO A O 1
ATOM 890 N N . ALA A 1 119 ? 17.865 -15.113 -10.323 1.00 54.47 119 ALA A N 1
ATOM 891 C CA . ALA A 1 119 ? 18.889 -14.144 -9.992 1.00 54.47 119 ALA A CA 1
ATOM 892 C C . ALA A 1 119 ? 19.249 -14.282 -8.499 1.00 54.47 119 ALA A C 1
ATOM 894 O O . ALA A 1 119 ? 18.358 -14.518 -7.679 1.00 54.47 119 ALA A O 1
ATOM 895 N N . PRO A 1 120 ? 20.540 -14.187 -8.139 1.00 48.38 120 PRO A N 1
ATOM 896 C CA . PRO A 1 120 ? 20.976 -14.256 -6.752 1.00 48.38 120 PRO A CA 1
ATOM 897 C C . PRO A 1 120 ? 20.595 -12.944 -6.046 1.00 48.38 120 PRO A C 1
ATOM 899 O O . PRO A 1 120 ? 20.842 -11.872 -6.593 1.00 48.38 120 PRO A O 1
ATOM 902 N N . ALA A 1 121 ? 20.027 -13.035 -4.836 1.00 48.97 121 ALA A N 1
ATOM 903 C CA . ALA A 1 121 ? 19.444 -11.943 -4.027 1.00 48.97 121 ALA A CA 1
ATOM 904 C C . ALA A 1 121 ? 17.964 -11.609 -4.360 1.00 48.97 121 ALA A C 1
ATOM 906 O O . ALA A 1 121 ? 17.468 -12.026 -5.409 1.00 48.97 121 ALA A O 1
ATOM 907 N N . PRO A 1 122 ? 17.205 -10.939 -3.458 1.00 52.50 122 PRO A N 1
ATOM 908 C CA . PRO A 1 122 ? 15.761 -10.793 -3.602 1.00 52.50 122 PRO A CA 1
ATOM 909 C C . PRO A 1 122 ? 15.482 -9.850 -4.769 1.00 52.50 122 PRO A C 1
ATOM 911 O O . PRO A 1 122 ? 15.574 -8.629 -4.664 1.00 52.50 122 PRO A O 1
ATOM 914 N N . THR A 1 123 ? 15.217 -10.443 -5.922 1.00 54.00 123 THR A N 1
ATOM 915 C CA . THR A 1 123 ? 15.048 -9.712 -7.165 1.00 54.00 123 THR A CA 1
ATOM 916 C C . THR A 1 123 ? 13.662 -9.089 -7.227 1.00 54.00 123 THR A C 1
ATOM 918 O O . THR A 1 123 ? 12.660 -9.691 -6.849 1.00 54.00 123 THR A O 1
ATOM 921 N N . GLY A 1 124 ? 13.620 -7.823 -7.640 1.00 65.06 124 GLY A N 1
ATOM 922 C CA . GLY A 1 124 ? 12.426 -6.982 -7.601 1.00 65.06 124 GLY A CA 1
ATOM 923 C C . GLY A 1 124 ? 12.589 -5.782 -6.669 1.00 65.06 124 GLY A C 1
ATOM 924 O O . GLY A 1 124 ? 13.598 -5.616 -5.996 1.00 65.06 124 GLY A O 1
ATOM 925 N N . PHE A 1 125 ? 11.587 -4.910 -6.654 1.00 72.44 125 PHE A N 1
ATOM 926 C CA . PHE A 1 125 ? 11.622 -3.643 -5.910 1.00 72.44 125 PHE A CA 1
ATOM 927 C C . PHE A 1 125 ? 10.466 -3.530 -4.909 1.00 72.44 125 PHE A C 1
ATOM 929 O O . PHE A 1 125 ? 10.652 -2.984 -3.827 1.00 72.44 125 PHE A O 1
ATOM 936 N N . LEU A 1 126 ? 9.301 -4.120 -5.210 1.00 76.50 126 LEU A N 1
ATOM 937 C CA . LEU A 1 126 ? 8.152 -4.133 -4.296 1.00 76.50 126 LEU A CA 1
ATOM 938 C C . LEU A 1 126 ? 8.371 -5.041 -3.085 1.00 76.50 126 LEU A C 1
ATOM 940 O O . LEU A 1 126 ? 8.196 -4.600 -1.953 1.00 76.50 126 LEU A O 1
ATOM 944 N N . ARG A 1 127 ? 8.765 -6.303 -3.302 1.00 79.56 127 ARG A N 1
ATOM 945 C CA . ARG A 1 127 ? 8.917 -7.269 -2.205 1.00 79.56 127 ARG A CA 1
ATOM 946 C C . ARG A 1 127 ? 10.031 -6.866 -1.228 1.00 79.56 127 ARG A C 1
ATOM 948 O O . ARG A 1 127 ? 9.736 -6.773 -0.040 1.00 79.56 127 ARG A O 1
ATOM 955 N N . PRO A 1 128 ? 11.237 -6.478 -1.689 1.00 80.44 128 PRO A N 1
ATOM 956 C CA . PRO A 1 128 ? 12.271 -5.974 -0.786 1.00 80.44 128 PRO A CA 1
ATOM 957 C C . PRO A 1 128 ? 11.912 -4.657 -0.092 1.00 80.44 128 PRO A C 1
ATOM 959 O O . PRO A 1 128 ? 12.509 -4.333 0.929 1.00 80.44 128 PRO A O 1
ATOM 962 N N . ALA A 1 129 ? 11.019 -3.840 -0.659 1.00 83.88 129 ALA A N 1
ATOM 963 C CA . ALA A 1 129 ? 10.516 -2.647 0.020 1.00 83.88 129 ALA A CA 1
ATOM 964 C C . ALA A 1 129 ? 9.498 -3.009 1.106 1.00 83.88 129 ALA A C 1
ATOM 966 O O . ALA A 1 129 ? 9.554 -2.448 2.192 1.00 83.88 129 ALA A O 1
ATOM 967 N N . ALA A 1 130 ? 8.612 -3.974 0.851 1.00 84.56 130 ALA A N 1
ATOM 968 C CA . ALA A 1 130 ? 7.666 -4.464 1.849 1.00 84.56 130 ALA A CA 1
ATOM 969 C C . ALA A 1 130 ? 8.377 -5.158 3.023 1.00 84.56 130 ALA A C 1
ATOM 971 O O . ALA A 1 130 ? 8.066 -4.881 4.179 1.00 84.56 130 ALA A O 1
ATOM 972 N N . ASP A 1 131 ? 9.369 -6.009 2.739 1.00 84.81 131 ASP A N 1
ATOM 973 C CA . ASP A 1 131 ? 10.090 -6.760 3.772 1.00 84.81 131 ASP A CA 1
ATOM 974 C C . ASP A 1 131 ? 10.882 -5.844 4.727 1.00 84.81 131 ASP A C 1
ATOM 976 O O . ASP A 1 131 ? 11.000 -6.169 5.906 1.00 84.81 131 ASP A O 1
ATOM 980 N N . MET A 1 132 ? 11.343 -4.6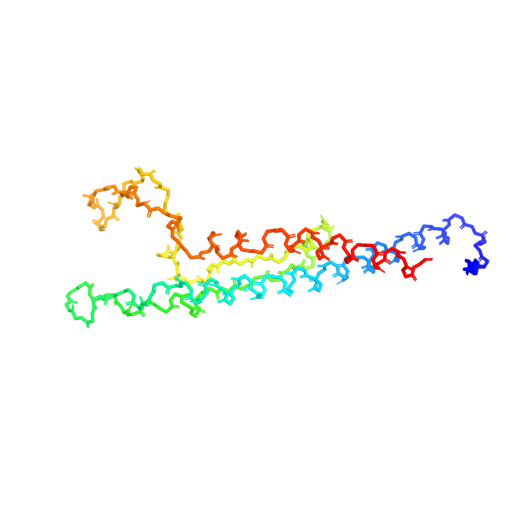67 4.271 1.00 84.94 132 MET A N 1
ATOM 981 C CA . MET A 1 132 ? 12.011 -3.670 5.129 1.00 84.94 132 MET A CA 1
ATOM 982 C C . MET A 1 132 ? 11.134 -3.155 6.271 1.00 84.94 132 MET A C 1
ATOM 984 O O . MET A 1 132 ? 11.653 -2.823 7.330 1.00 84.94 132 MET A O 1
ATOM 988 N N . TYR A 1 133 ? 9.825 -3.053 6.044 1.00 87.06 133 TYR A N 1
ATOM 989 C CA . TYR A 1 133 ? 8.888 -2.485 7.013 1.00 87.06 133 TYR A CA 1
ATOM 990 C C . TYR A 1 133 ? 8.037 -3.556 7.691 1.00 87.06 133 TYR A C 1
ATOM 992 O O . TYR A 1 133 ? 7.097 -3.216 8.397 1.00 87.06 133 TYR A O 1
ATOM 1000 N N . LYS A 1 134 ? 8.334 -4.847 7.495 1.00 85.19 134 LYS A N 1
ATOM 1001 C CA . LYS A 1 134 ? 7.504 -5.940 8.015 1.00 85.19 134 LYS A CA 1
ATOM 1002 C C . LYS A 1 134 ? 7.406 -5.930 9.544 1.00 85.19 134 LYS A C 1
ATOM 1004 O O . LYS A 1 134 ? 6.306 -6.064 10.065 1.00 85.19 134 LYS A O 1
ATOM 1009 N N . SER A 1 135 ? 8.534 -5.793 10.243 1.00 82.94 135 SER A N 1
ATOM 1010 C CA . SER A 1 135 ? 8.562 -5.729 11.712 1.00 82.94 135 SER A CA 1
ATOM 1011 C C . SER A 1 135 ? 7.900 -4.449 12.217 1.00 82.94 135 SER A C 1
ATOM 1013 O O . SER A 1 135 ? 6.960 -4.515 12.996 1.00 82.94 135 SER A O 1
ATOM 1015 N N . THR A 1 136 ? 8.293 -3.300 11.664 1.00 87.00 136 THR A N 1
ATOM 1016 C CA . THR A 1 136 ? 7.719 -1.992 12.013 1.00 87.00 136 THR A CA 1
ATOM 1017 C C . THR A 1 136 ? 6.209 -1.929 11.787 1.00 87.00 136 THR A C 1
ATOM 1019 O O . THR A 1 136 ? 5.501 -1.292 12.555 1.00 87.00 136 THR A O 1
ATOM 1022 N N . ALA A 1 137 ? 5.696 -2.589 10.746 1.00 85.50 137 ALA A N 1
ATOM 1023 C CA . ALA A 1 137 ? 4.268 -2.621 10.467 1.00 85.50 137 ALA A CA 1
ATOM 1024 C C . ALA A 1 137 ? 3.480 -3.368 11.547 1.00 85.50 137 ALA A C 1
ATOM 1026 O O . ALA A 1 137 ? 2.390 -2.925 11.893 1.00 85.50 137 ALA A O 1
ATOM 1027 N N . ALA A 1 138 ? 4.014 -4.474 12.074 1.00 84.44 138 ALA A N 1
ATOM 1028 C CA . ALA A 1 138 ? 3.369 -5.198 13.164 1.00 84.44 138 ALA A CA 1
ATOM 1029 C C . ALA A 1 138 ? 3.303 -4.323 14.423 1.00 84.44 138 ALA A C 1
ATOM 1031 O O . ALA A 1 138 ? 2.213 -4.111 14.949 1.00 84.44 138 ALA A O 1
ATOM 1032 N N . ASP A 1 139 ? 4.436 -3.732 14.812 1.00 90.00 139 ASP A N 1
ATOM 1033 C CA . ASP A 1 139 ? 4.544 -2.898 16.013 1.00 90.00 139 ASP A CA 1
ATOM 1034 C C . ASP A 1 139 ? 3.655 -1.642 15.930 1.00 90.00 139 ASP A C 1
ATOM 1036 O O . ASP A 1 139 ? 2.968 -1.286 16.887 1.00 90.00 139 ASP A O 1
ATOM 1040 N N . GLU A 1 140 ? 3.634 -0.956 14.779 1.00 88.12 140 GLU A N 1
ATOM 1041 C CA . GLU A 1 140 ? 2.822 0.254 14.591 1.00 88.12 140 GLU A CA 1
ATOM 1042 C C . GLU A 1 140 ? 1.319 -0.055 14.558 1.00 88.12 140 GLU A C 1
ATOM 1044 O O . GLU A 1 140 ? 0.533 0.721 15.100 1.00 88.12 140 GLU A O 1
ATOM 1049 N N . ILE A 1 141 ? 0.905 -1.181 13.964 1.00 85.81 141 ILE A N 1
ATOM 1050 C CA . ILE A 1 141 ? -0.505 -1.599 13.964 1.00 85.81 141 ILE A CA 1
ATOM 1051 C C . ILE A 1 141 ? -0.941 -2.012 15.370 1.00 85.81 141 ILE A C 1
ATOM 1053 O O . ILE A 1 141 ? -2.017 -1.612 15.808 1.00 85.81 141 ILE A O 1
ATOM 1057 N N . GLU A 1 142 ? -0.118 -2.775 16.089 1.00 86.31 142 GLU A N 1
ATOM 1058 C CA . GLU A 1 142 ? -0.399 -3.154 17.475 1.00 86.31 142 GLU A CA 1
ATOM 1059 C C . GLU A 1 142 ? -0.535 -1.915 18.363 1.00 86.31 142 GLU A C 1
ATOM 1061 O O . GLU A 1 142 ? -1.508 -1.782 19.108 1.00 86.31 142 GLU A O 1
ATOM 1066 N N . LYS A 1 143 ? 0.386 -0.956 18.225 1.00 88.00 143 LYS A N 1
ATOM 1067 C CA . LYS A 1 143 ? 0.295 0.323 18.925 1.00 88.00 143 LYS A CA 1
ATOM 1068 C C . LYS A 1 143 ? -0.981 1.083 18.561 1.00 88.00 143 LYS A C 1
ATOM 1070 O O . LYS A 1 143 ? -1.654 1.565 19.462 1.00 88.00 143 LYS A O 1
ATOM 1075 N N . ALA A 1 144 ? -1.341 1.165 17.281 1.00 84.88 144 ALA A N 1
ATOM 1076 C CA . ALA A 1 144 ? -2.558 1.847 16.842 1.00 84.88 144 ALA A CA 1
ATOM 1077 C C . ALA A 1 144 ? -3.828 1.215 17.433 1.00 84.88 144 ALA A C 1
ATOM 1079 O O . ALA A 1 144 ? -4.738 1.933 17.841 1.00 84.88 144 ALA A O 1
ATOM 1080 N N . ILE A 1 145 ? -3.875 -0.118 17.526 1.00 82.50 145 ILE A N 1
ATOM 1081 C CA . ILE A 1 145 ? -4.975 -0.845 18.170 1.00 82.50 145 ILE A CA 1
ATOM 1082 C C . ILE A 1 145 ? -5.022 -0.524 19.668 1.00 82.50 145 ILE A C 1
ATOM 1084 O O . ILE A 1 145 ? -6.081 -0.178 20.185 1.00 82.50 145 ILE A O 1
ATOM 1088 N N . ASN A 1 146 ? -3.885 -0.589 20.361 1.00 83.75 146 ASN A N 1
ATOM 1089 C CA . ASN A 1 146 ? -3.815 -0.308 21.795 1.00 83.75 146 ASN A CA 1
ATOM 1090 C C . ASN A 1 146 ? -4.149 1.154 22.121 1.00 83.75 146 ASN A C 1
ATOM 1092 O O . ASN A 1 146 ? -4.874 1.408 23.077 1.00 83.75 146 ASN A O 1
ATOM 1096 N N . ASP A 1 147 ? -3.680 2.106 21.313 1.00 83.50 147 ASP A N 1
ATOM 1097 C CA . ASP A 1 147 ? -4.004 3.527 21.450 1.00 83.50 147 ASP A CA 1
ATOM 1098 C C . ASP A 1 147 ? -5.490 3.783 21.165 1.00 83.50 147 ASP A C 1
ATOM 1100 O O . ASP A 1 147 ? -6.103 4.628 21.814 1.00 83.50 147 ASP A O 1
ATOM 1104 N N . ALA A 1 148 ? -6.092 3.066 20.212 1.00 78.88 148 ALA A N 1
ATOM 1105 C CA . ALA A 1 148 ? -7.521 3.163 19.950 1.00 78.88 148 ALA A CA 1
ATOM 1106 C C . ALA A 1 148 ? -8.356 2.599 21.100 1.00 78.88 148 ALA A C 1
ATOM 1108 O O . ALA A 1 148 ? -9.327 3.235 21.486 1.00 78.88 148 ALA A O 1
ATOM 1109 N N . ILE A 1 149 ? -7.968 1.456 21.670 1.00 76.31 149 ILE A N 1
ATOM 1110 C CA . ILE A 1 149 ? -8.669 0.845 22.807 1.00 76.31 149 ILE A CA 1
ATOM 1111 C C . ILE A 1 149 ? -8.470 1.678 24.079 1.00 76.31 149 ILE A C 1
ATOM 1113 O O . ILE A 1 149 ? -9.431 1.938 24.784 1.00 76.31 149 ILE A O 1
ATOM 1117 N N . GLY A 1 150 ? -7.247 2.136 24.363 1.00 73.19 150 GLY A N 1
ATOM 1118 C CA . GLY A 1 150 ? -6.913 2.874 25.587 1.00 73.19 150 GLY A CA 1
ATOM 1119 C C . GLY A 1 150 ? -7.427 4.317 25.641 1.00 73.19 150 GLY A C 1
ATOM 1120 O O . GLY A 1 150 ? -7.330 4.957 26.687 1.00 73.19 150 GLY A O 1
ATOM 1121 N N . LYS A 1 151 ? -7.956 4.847 24.529 1.00 67.38 151 LYS A N 1
ATOM 1122 C CA . LYS A 1 151 ? -8.683 6.129 24.490 1.00 67.38 151 LYS A CA 1
ATOM 1123 C C . LYS A 1 151 ? -10.106 6.027 25.064 1.00 67.38 151 LYS A C 1
ATOM 1125 O O . LYS A 1 151 ? -10.725 7.074 25.251 1.00 67.38 151 LYS A O 1
ATOM 1130 N N . TRP A 1 152 ? -10.589 4.816 25.343 1.00 55.72 152 TRP A N 1
ATOM 1131 C CA . TRP A 1 152 ? -11.910 4.512 25.898 1.00 55.72 152 TRP A CA 1
ATOM 1132 C C . TRP A 1 152 ? -11.787 3.793 27.248 1.00 55.72 152 TRP A C 1
ATOM 1134 O O . TRP A 1 152 ? -12.698 3.974 28.086 1.00 55.72 152 TRP A O 1
#

pLDDT: mean 71.81, std 14.52, range [34.34, 90.94]

Sequence (152 aa):
MIKFEKIEGINDVLRGFDEVGTAAFDEIEKTTVSLAGRVMTAAKAKVPGPTGRKTGKWAHPAGNLEEKIRMKKPTEKQKAKAQVFSTVGFGAGAAYGVPVELGHKLFVHGQSKGQVKPAPAPTGFLRPAADMYKSTAADEIEKAINDAIGKW

Secondary structure (DSSP, 8-state):
--------SHHHHHHHHHHHHHHHHHHHHHHHHHHHHHHHHHHHHHSPS--S-SSSTT------HHHHEEEEPPPHHHHTTT----EEEEPTT-GGGSPPPTTPEEEETTEEEEE----SS--SSHHHHHHHTHHHHHHHHHHHHHHHHHT-